Protein AF-V5YNY5-F1 (afdb_monomer_lite)

Foldseek 3Di:
DPPPFPWDKDWAPPVVLVVVQVVVLVVVCVVPVAKDKDWDDDPPPPVDPQQKTKIFIADPVRDTQKMWIWGQDPVRTTIIIIGGDDDD

Secondary structure (DSSP, 8-state):
--------EEEE-HHHHHHHHHHHHHHHHTT-TT-EEEEPPPP--TT---SEEEEEEE-TTS-EEEEEEEEE-TTS-EEEEEEEPPP-

Radius of gyration: 13.62 Å; chains: 1; bounding box: 30×32×38 Å

Sequence (88 aa):
MDALVPAVTRHLDEVEAAQLGEQFLRERAGKHESLVLRRVPQSDDAAQMLPFKGVALMDDYDRMLAAYLLNRDSLNWTRLTLITAPEL

Structure (mmCIF, N/CA/C/O backbone):
data_AF-V5YNY5-F1
#
_entry.id   AF-V5YNY5-F1
#
loop_
_atom_site.group_PDB
_atom_site.id
_atom_site.type_symbol
_atom_site.label_atom_id
_atom_site.label_alt_id
_atom_site.label_comp_id
_atom_site.label_asym_id
_atom_site.label_entity_id
_atom_site.label_seq_id
_atom_site.pdbx_PDB_ins_code
_atom_site.Cartn_x
_atom_site.Cart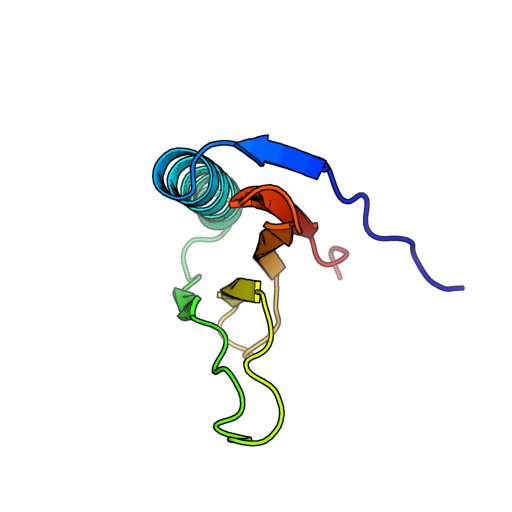n_y
_atom_site.Cartn_z
_atom_site.occupancy
_atom_site.B_iso_or_equiv
_atom_site.auth_seq_id
_atom_site.auth_comp_id
_atom_site.auth_asym_id
_atom_site.auth_atom_id
_atom_site.pdbx_PDB_model_num
ATOM 1 N N . MET A 1 1 ? -18.037 15.602 -7.044 1.00 34.12 1 MET A N 1
ATOM 2 C CA . MET A 1 1 ? -16.711 16.238 -6.922 1.00 34.12 1 MET A CA 1
ATOM 3 C C . MET A 1 1 ? -15.748 15.125 -6.581 1.00 34.12 1 MET A C 1
ATOM 5 O O . MET A 1 1 ? -15.713 14.711 -5.431 1.00 34.12 1 MET A O 1
ATOM 9 N N . ASP A 1 2 ? -15.077 14.570 -7.588 1.00 35.84 2 ASP A N 1
ATOM 10 C CA . ASP A 1 2 ? -14.063 13.540 -7.374 1.00 35.84 2 ASP A CA 1
ATOM 11 C C . ASP A 1 2 ? -12.871 14.194 -6.684 1.00 35.84 2 ASP A C 1
ATOM 13 O O . ASP A 1 2 ? -12.119 14.957 -7.293 1.00 35.84 2 ASP A O 1
ATOM 17 N N . ALA A 1 3 ? -12.749 13.970 -5.377 1.00 38.75 3 ALA A N 1
ATOM 18 C CA . ALA A 1 3 ? -11.558 14.350 -4.646 1.00 38.75 3 ALA A CA 1
ATOM 19 C C . ALA A 1 3 ? -10.403 13.515 -5.212 1.00 38.75 3 ALA A C 1
ATOM 21 O O . ALA A 1 3 ? -10.265 12.332 -4.904 1.00 38.75 3 ALA A O 1
ATOM 22 N N . LEU A 1 4 ? -9.608 14.124 -6.094 1.00 43.12 4 LEU A N 1
ATOM 23 C CA . LEU A 1 4 ? -8.341 13.567 -6.545 1.00 43.12 4 LEU A CA 1
ATOM 24 C C . LEU A 1 4 ? -7.477 13.347 -5.303 1.00 43.12 4 LEU A C 1
ATOM 26 O O . LEU A 1 4 ? -6.968 14.298 -4.710 1.00 43.12 4 LEU A O 1
ATOM 30 N N . VAL A 1 5 ? -7.354 12.087 -4.888 1.00 49.94 5 VAL A N 1
ATOM 31 C CA . VAL A 1 5 ? -6.440 11.692 -3.818 1.00 49.94 5 VAL A CA 1
ATOM 32 C C . VAL A 1 5 ? -5.029 12.094 -4.261 1.00 49.94 5 VAL A C 1
ATOM 34 O O . VAL A 1 5 ? -4.623 11.717 -5.365 1.00 49.94 5 VAL A O 1
ATOM 37 N N . PRO A 1 6 ? -4.268 12.861 -3.460 1.00 49.31 6 PRO A N 1
ATOM 38 C CA . PRO A 1 6 ? -2.917 13.263 -3.827 1.00 49.31 6 PRO A CA 1
ATOM 39 C C . PRO A 1 6 ? -1.992 12.038 -3.828 1.00 49.31 6 PRO A C 1
ATOM 41 O O . PRO A 1 6 ? -1.426 11.653 -2.809 1.00 49.31 6 PRO A O 1
ATOM 44 N N . ALA A 1 7 ? -1.848 11.412 -4.993 1.00 55.38 7 ALA A N 1
ATOM 45 C CA . ALA A 1 7 ? -0.968 10.275 -5.208 1.00 55.38 7 ALA A CA 1
ATOM 46 C C . ALA A 1 7 ? 0.456 10.751 -5.530 1.00 55.38 7 ALA A C 1
ATOM 48 O O . ALA A 1 7 ? 0.738 11.214 -6.638 1.00 55.38 7 ALA A O 1
ATOM 49 N N . VAL A 1 8 ? 1.388 10.594 -4.587 1.00 61.06 8 VAL A N 1
ATOM 50 C CA . VAL A 1 8 ? 2.822 10.738 -4.880 1.00 61.06 8 VAL A CA 1
ATOM 51 C C . VAL A 1 8 ? 3.284 9.486 -5.621 1.00 61.06 8 VAL A C 1
ATOM 53 O O . VAL A 1 8 ? 3.150 8.379 -5.107 1.00 61.06 8 VAL A O 1
ATOM 56 N N . THR A 1 9 ? 3.813 9.666 -6.833 1.00 61.44 9 THR A N 1
ATOM 57 C CA . THR A 1 9 ? 4.338 8.582 -7.674 1.00 61.44 9 THR A CA 1
ATOM 58 C C . THR A 1 9 ? 5.868 8.580 -7.656 1.00 61.44 9 THR A C 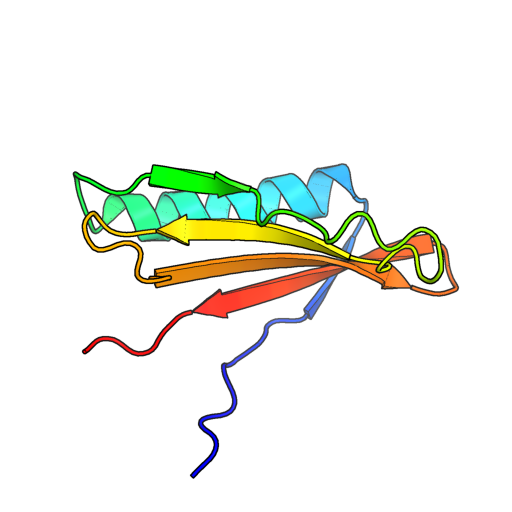1
ATOM 60 O O . THR A 1 9 ? 6.477 9.605 -7.959 1.00 61.44 9 THR A O 1
ATOM 63 N N . ARG A 1 10 ? 6.497 7.433 -7.363 1.00 63.75 10 ARG A N 1
ATOM 64 C CA . ARG A 1 10 ? 7.954 7.216 -7.507 1.00 63.75 10 ARG A CA 1
ATOM 65 C C . ARG A 1 10 ? 8.236 5.909 -8.250 1.00 63.75 10 ARG A C 1
ATOM 67 O O . ARG A 1 10 ? 7.494 4.951 -8.056 1.00 63.75 10 ARG A O 1
ATOM 74 N N . HIS A 1 11 ? 9.288 5.886 -9.070 1.00 68.94 11 HIS A N 1
ATOM 75 C CA . HIS A 1 11 ? 9.784 4.677 -9.738 1.00 68.94 11 HIS A CA 1
ATOM 76 C C . HIS A 1 11 ? 11.000 4.167 -8.965 1.00 68.94 11 HIS A C 1
ATOM 78 O O . HIS A 1 11 ? 11.969 4.906 -8.808 1.00 68.94 11 HIS A O 1
ATOM 84 N N . LEU A 1 12 ? 10.908 2.951 -8.435 1.00 73.69 12 LEU A N 1
ATOM 85 C CA . LEU A 1 12 ? 11.881 2.353 -7.519 1.00 73.69 12 LEU A CA 1
ATOM 86 C C . LEU A 1 12 ? 12.011 0.851 -7.803 1.00 73.69 12 LEU A C 1
ATOM 88 O O . LEU A 1 12 ? 11.172 0.267 -8.502 1.00 73.69 12 LEU A O 1
ATOM 92 N N . ASP A 1 13 ? 13.015 0.215 -7.204 1.00 83.69 13 ASP A N 1
ATOM 93 C CA . ASP A 1 13 ? 13.020 -1.239 -7.059 1.00 83.69 13 ASP A CA 1
ATOM 94 C C . ASP A 1 13 ? 11.833 -1.698 -6.202 1.00 83.69 13 ASP A C 1
ATOM 96 O O . ASP A 1 13 ? 11.378 -1.000 -5.295 1.00 83.69 13 ASP A O 1
ATOM 100 N N . GLU A 1 14 ? 11.327 -2.903 -6.468 1.00 78.88 14 GLU A N 1
ATOM 101 C CA . GLU A 1 14 ? 10.115 -3.416 -5.813 1.00 78.88 14 GLU A CA 1
ATOM 102 C C . GLU A 1 14 ? 10.256 -3.489 -4.285 1.00 78.88 14 GLU A C 1
ATOM 104 O O . GLU A 1 14 ? 9.324 -3.149 -3.556 1.00 78.88 14 GLU A O 1
ATOM 109 N N . VAL A 1 15 ? 11.435 -3.893 -3.802 1.00 83.56 15 VAL A N 1
ATOM 110 C CA . VAL A 1 15 ? 11.736 -3.988 -2.366 1.00 83.56 15 VAL A CA 1
ATOM 111 C C . VAL A 1 15 ? 11.737 -2.605 -1.716 1.00 83.56 15 VAL A C 1
ATOM 113 O O . VAL A 1 15 ? 11.139 -2.431 -0.657 1.00 83.56 15 VAL A O 1
ATOM 116 N N . GLU A 1 16 ? 12.358 -1.614 -2.354 1.00 83.81 16 GLU A N 1
ATOM 117 C CA . GLU A 1 16 ? 12.409 -0.240 -1.844 1.00 83.81 16 GLU A CA 1
ATOM 118 C C . GLU A 1 16 ? 11.016 0.406 -1.858 1.00 83.81 16 GLU A C 1
ATOM 120 O O . GLU A 1 16 ? 10.590 1.020 -0.878 1.00 83.81 16 GLU A O 1
ATOM 125 N N . ALA A 1 17 ? 10.255 0.198 -2.936 1.00 84.00 17 ALA A N 1
ATOM 126 C CA . ALA A 1 17 ? 8.879 0.661 -3.048 1.00 84.00 17 ALA A CA 1
ATOM 127 C C . ALA A 1 17 ? 7.985 0.066 -1.946 1.00 84.00 17 ALA A C 1
ATOM 129 O O . ALA A 1 17 ? 7.197 0.788 -1.332 1.00 84.00 17 ALA A O 1
ATOM 130 N N . ALA A 1 18 ? 8.133 -1.233 -1.664 1.00 85.12 18 ALA A N 1
ATOM 131 C CA . ALA A 1 18 ? 7.417 -1.904 -0.585 1.00 85.12 18 ALA A CA 1
ATOM 132 C C . ALA A 1 18 ? 7.813 -1.357 0.794 1.00 85.12 18 ALA A C 1
ATOM 134 O O . ALA A 1 18 ? 6.934 -1.082 1.607 1.00 85.12 18 ALA A O 1
ATOM 135 N N . GLN A 1 19 ? 9.108 -1.134 1.048 1.00 88.06 19 GLN A N 1
ATOM 136 C CA . GLN A 1 19 ? 9.590 -0.563 2.312 1.00 88.06 19 GLN A CA 1
ATOM 137 C C . GLN A 1 19 ? 9.021 0.837 2.564 1.00 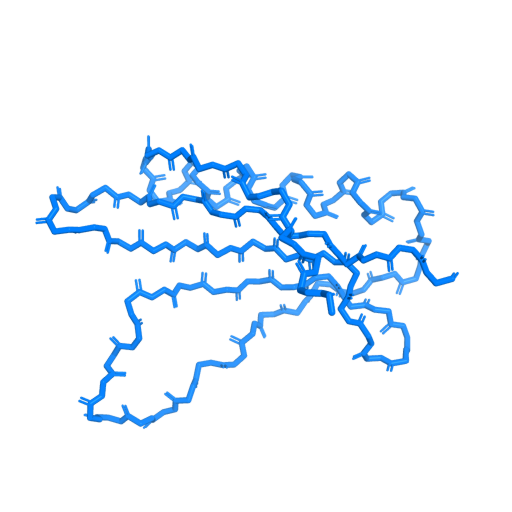88.06 19 GLN A C 1
ATOM 139 O O . GLN A 1 19 ? 8.525 1.107 3.658 1.00 88.06 19 GLN A O 1
ATOM 144 N N . LEU A 1 20 ? 9.031 1.710 1.550 1.00 87.62 20 LEU A N 1
ATOM 145 C CA . LEU A 1 20 ? 8.441 3.047 1.655 1.00 87.62 20 LEU A CA 1
ATOM 146 C C . LEU A 1 20 ? 6.922 2.995 1.849 1.00 87.62 20 LEU A C 1
ATOM 148 O O . LEU A 1 20 ? 6.380 3.755 2.651 1.00 87.62 20 LEU A O 1
ATOM 152 N N . GLY 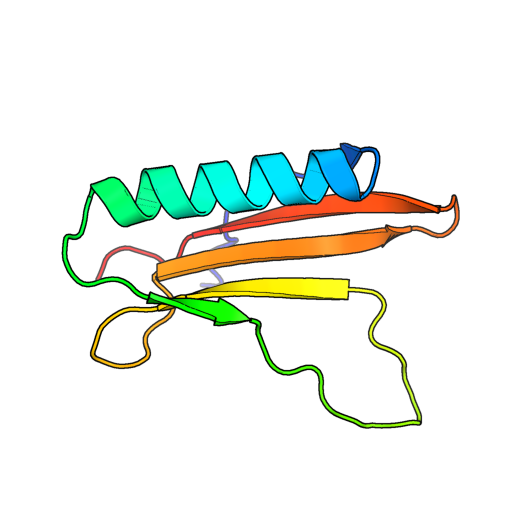A 1 21 ? 6.232 2.095 1.142 1.00 87.25 21 GLY A N 1
ATOM 153 C CA . GLY A 1 21 ? 4.799 1.870 1.318 1.00 87.25 21 GLY A CA 1
ATOM 154 C C . GLY A 1 21 ? 4.455 1.408 2.736 1.00 87.25 21 GLY A C 1
ATOM 155 O O . GLY A 1 21 ? 3.549 1.954 3.366 1.00 87.25 21 GLY A O 1
ATOM 156 N N . GLU A 1 22 ? 5.203 0.447 3.278 1.00 89.00 22 GLU A N 1
ATOM 157 C CA . GLU A 1 22 ? 5.025 -0.021 4.653 1.00 89.00 22 GLU A CA 1
ATOM 158 C C . GLU A 1 22 ? 5.328 1.064 5.683 1.00 89.00 22 GLU A C 1
ATOM 160 O O . GLU A 1 22 ? 4.566 1.218 6.637 1.00 89.00 22 GLU A O 1
ATOM 165 N N . GLN A 1 23 ? 6.409 1.828 5.500 1.00 89.44 23 GLN A N 1
ATOM 166 C CA . GLN A 1 23 ? 6.739 2.945 6.380 1.00 89.44 23 GLN A CA 1
ATOM 167 C C . GLN A 1 23 ? 5.599 3.969 6.408 1.00 89.44 23 GLN A C 1
ATOM 169 O O . GLN A 1 23 ? 5.153 4.352 7.487 1.00 89.44 23 GLN A O 1
ATOM 174 N N . PHE A 1 24 ? 5.071 4.343 5.241 1.00 88.38 24 PHE A N 1
ATOM 175 C CA . PHE A 1 24 ? 3.927 5.244 5.129 1.00 88.38 24 PHE A CA 1
ATOM 176 C C . PHE A 1 24 ? 2.704 4.734 5.907 1.00 88.38 24 PHE A C 1
ATOM 178 O O . PHE A 1 24 ? 2.081 5.495 6.653 1.00 88.38 24 PHE A O 1
ATOM 185 N N . LEU A 1 25 ? 2.367 3.443 5.788 1.00 87.94 25 LEU A N 1
ATOM 186 C CA . LEU A 1 25 ? 1.248 2.880 6.546 1.00 87.94 25 LEU A CA 1
ATOM 187 C C . LEU A 1 25 ? 1.535 2.829 8.049 1.00 87.94 25 LEU A C 1
ATOM 189 O O . LEU A 1 25 ? 0.623 3.077 8.829 1.00 87.94 25 LEU A O 1
ATOM 193 N N . ARG A 1 26 ? 2.777 2.564 8.477 1.00 86.94 26 ARG A N 1
ATOM 194 C CA . ARG A 1 26 ? 3.158 2.593 9.901 1.00 86.94 26 ARG A CA 1
ATOM 195 C C . ARG A 1 26 ? 3.075 3.998 10.491 1.00 86.94 26 ARG A C 1
ATOM 197 O O . ARG A 1 26 ? 2.574 4.151 11.597 1.00 86.94 26 ARG A O 1
ATOM 204 N N . GLU A 1 27 ? 3.507 5.022 9.760 1.00 87.12 27 GLU A N 1
ATOM 205 C CA . GLU A 1 27 ? 3.382 6.424 10.183 1.00 87.12 27 GLU A CA 1
ATOM 206 C C . GLU A 1 27 ? 1.912 6.843 10.330 1.00 87.12 27 GLU A C 1
ATOM 208 O O . GLU A 1 27 ? 1.556 7.590 11.242 1.00 87.12 27 GLU A O 1
ATOM 213 N N . ARG A 1 28 ? 1.037 6.327 9.458 1.00 82.81 28 ARG A N 1
ATOM 214 C CA . ARG A 1 28 ? -0.416 6.508 9.566 1.00 82.81 28 ARG A CA 1
ATOM 215 C C . ARG A 1 28 ? -1.011 5.708 10.725 1.00 82.81 28 ARG A C 1
ATOM 217 O O . ARG A 1 28 ? -1.845 6.242 11.447 1.00 82.81 28 ARG A O 1
ATOM 224 N N . ALA A 1 29 ? -0.545 4.481 10.939 1.00 81.19 29 ALA A N 1
ATOM 225 C CA . ALA A 1 29 ? -0.973 3.625 12.039 1.00 81.19 29 ALA A CA 1
ATOM 226 C C . ALA A 1 29 ? -0.563 4.170 13.408 1.00 81.19 29 ALA A C 1
ATOM 228 O O . ALA A 1 29 ? -1.348 4.112 14.339 1.00 81.19 29 ALA A O 1
ATOM 229 N N . GLY A 1 30 ? 0.612 4.793 13.533 1.00 73.56 30 GLY A N 1
ATOM 230 C CA . GLY A 1 30 ? 1.065 5.403 14.788 1.00 73.56 30 GLY A CA 1
ATOM 231 C C . GLY A 1 30 ? 0.158 6.520 15.321 1.00 73.56 30 GLY A C 1
ATOM 232 O O . GLY A 1 30 ? 0.303 6.920 16.471 1.00 73.56 30 GLY A O 1
ATOM 233 N N . LYS A 1 31 ? -0.792 7.014 14.514 1.00 66.19 31 LYS A N 1
ATOM 234 C CA . LYS A 1 31 ? -1.831 7.962 14.942 1.00 66.19 31 LYS A CA 1
ATOM 235 C C . LYS A 1 31 ? -3.093 7.285 15.504 1.00 66.19 31 LYS A C 1
ATOM 237 O O . LYS A 1 31 ? -3.963 7.985 16.009 1.00 66.19 31 LYS A O 1
ATOM 242 N N . HIS A 1 32 ? -3.207 5.958 15.414 1.00 60.66 32 HIS A N 1
ATOM 243 C CA . HIS A 1 32 ? -4.411 5.191 15.737 1.00 60.66 32 HIS A CA 1
ATOM 244 C C . HIS A 1 32 ? -4.038 3.806 16.313 1.00 60.66 32 HIS A C 1
ATOM 246 O O . HIS A 1 32 ? -3.577 2.923 15.594 1.00 60.66 32 HIS A O 1
ATOM 252 N N . GLU A 1 33 ? -4.254 3.593 17.615 1.00 59.69 33 GLU A N 1
ATOM 253 C CA . GLU A 1 33 ? -3.749 2.420 18.358 1.00 59.69 33 GLU A CA 1
ATOM 254 C C . GLU A 1 33 ? -4.332 1.051 17.933 1.00 59.69 33 GLU A C 1
ATOM 256 O O . GLU A 1 33 ? -3.739 0.027 18.271 1.00 59.69 33 GLU A O 1
ATOM 261 N N . SER A 1 34 ? -5.445 0.996 17.187 1.00 62.94 34 SER A N 1
ATOM 262 C CA . SER A 1 34 ? -6.155 -0.260 16.862 1.00 62.94 34 SER A CA 1
ATOM 263 C C . SER A 1 34 ? -6.044 -0.744 15.408 1.00 62.94 34 SER A C 1
ATOM 265 O O . SER A 1 34 ? -6.682 -1.725 15.037 1.00 62.94 34 SER A O 1
ATOM 267 N N . LEU A 1 35 ? -5.238 -0.108 14.553 1.00 69.75 35 LEU A N 1
ATOM 268 C CA . LEU A 1 35 ? -5.293 -0.393 13.113 1.00 69.75 35 LEU A CA 1
ATOM 269 C C . LEU A 1 35 ? -4.563 -1.673 12.687 1.00 69.75 35 LEU A C 1
ATOM 271 O O . LEU A 1 35 ? -3.459 -1.977 13.144 1.00 69.75 35 LEU A O 1
ATOM 275 N N . VAL A 1 36 ? -5.148 -2.376 11.711 1.00 73.38 36 VAL A N 1
ATOM 276 C CA . VAL A 1 36 ? -4.607 -3.626 11.157 1.00 73.38 36 VAL A CA 1
ATOM 277 C C . VAL A 1 36 ? -4.207 -3.434 9.696 1.00 73.38 36 VAL A C 1
ATOM 279 O O . VAL A 1 36 ? -4.992 -2.979 8.861 1.00 73.38 36 VAL A O 1
ATOM 282 N N . LEU A 1 37 ? -2.975 -3.829 9.364 1.00 72.94 37 LEU A N 1
ATOM 283 C CA . LEU A 1 37 ? -2.516 -3.910 7.978 1.00 72.94 37 LEU A CA 1
ATOM 284 C C . LEU A 1 37 ? -3.129 -5.135 7.304 1.00 72.94 37 LEU A C 1
ATOM 286 O O . LEU A 1 37 ? -2.932 -6.266 7.751 1.00 72.94 37 LEU A O 1
ATOM 290 N N . ARG A 1 38 ? -3.835 -4.922 6.194 1.00 73.06 38 ARG A N 1
ATOM 291 C CA . ARG A 1 38 ? -4.410 -5.992 5.378 1.00 73.06 38 ARG A CA 1
ATOM 292 C C . ARG A 1 38 ? -3.890 -5.905 3.951 1.00 73.06 38 ARG A C 1
ATOM 294 O O . ARG A 1 38 ? -3.881 -4.847 3.325 1.00 73.06 38 ARG A O 1
ATOM 301 N N . ARG A 1 39 ? -3.459 -7.047 3.414 1.00 75.31 39 ARG A N 1
ATOM 302 C CA . ARG A 1 39 ? -3.189 -7.168 1.977 1.00 75.31 39 ARG A CA 1
ATOM 303 C C . ARG A 1 39 ? -4.522 -7.135 1.243 1.00 75.31 39 ARG A C 1
ATOM 305 O O . ARG A 1 39 ? -5.450 -7.834 1.643 1.00 75.31 39 ARG A O 1
ATOM 312 N N . VAL A 1 40 ? -4.608 -6.321 0.197 1.00 70.44 40 VAL A N 1
ATOM 313 C CA . VAL A 1 40 ? -5.817 -6.247 -0.623 1.00 70.44 40 VAL A CA 1
ATOM 314 C C . VAL A 1 40 ? -5.881 -7.534 -1.450 1.00 70.44 40 VAL A C 1
ATOM 316 O O . VAL A 1 40 ? -4.924 -7.804 -2.184 1.00 70.44 40 VAL A O 1
ATOM 319 N N . PRO A 1 41 ? -6.940 -8.355 -1.318 1.00 62.62 41 PRO A N 1
ATOM 320 C CA . PRO A 1 41 ? -7.075 -9.563 -2.119 1.00 62.62 41 PRO A CA 1
ATOM 321 C C . PRO A 1 41 ? -7.117 -9.181 -3.600 1.00 62.62 41 PRO A C 1
ATOM 323 O O . PRO A 1 41 ? -7.899 -8.326 -4.015 1.00 62.62 41 PRO A O 1
ATOM 326 N N . GLN A 1 42 ? -6.237 -9.791 -4.390 1.00 60.50 42 GLN A N 1
ATOM 327 C CA . GLN A 1 42 ? -6.284 -9.699 -5.845 1.00 60.50 42 GLN A CA 1
ATOM 328 C C . GLN A 1 42 ? -7.360 -10.684 -6.318 1.00 60.50 42 GLN A C 1
ATOM 330 O O . GLN A 1 42 ? -7.382 -11.816 -5.844 1.00 60.50 42 GLN A O 1
ATOM 335 N N . SER A 1 43 ? -8.280 -10.258 -7.190 1.00 52.38 43 SER A N 1
ATOM 336 C CA . SER A 1 43 ? -9.230 -11.195 -7.807 1.00 52.38 43 SER A CA 1
ATOM 337 C C . SER A 1 43 ? -8.431 -12.261 -8.559 1.00 52.38 43 SER A C 1
ATOM 339 O O . SER A 1 43 ? -7.599 -11.902 -9.394 1.00 52.38 43 SER A O 1
ATOM 341 N N . ASP A 1 44 ? -8.693 -13.543 -8.293 1.00 48.50 44 ASP A N 1
ATOM 342 C CA . ASP A 1 44 ? -8.138 -14.702 -9.016 1.00 48.50 44 ASP A CA 1
ATOM 343 C C . ASP A 1 44 ? -8.701 -14.817 -10.451 1.00 48.50 44 ASP A C 1
ATOM 345 O O . ASP A 1 44 ? -8.781 -15.907 -11.023 1.00 48.50 44 ASP A O 1
ATOM 349 N N . ASP A 1 45 ? -9.097 -13.701 -11.071 1.00 42.62 45 ASP A N 1
ATOM 350 C CA . ASP A 1 45 ? -9.455 -13.675 -12.481 1.00 42.62 45 ASP A CA 1
ATOM 351 C C . ASP A 1 45 ? -8.193 -13.929 -13.309 1.00 42.62 45 ASP A C 1
ATOM 353 O O . ASP A 1 45 ? -7.480 -13.022 -13.743 1.00 42.62 45 ASP A O 1
ATOM 357 N N . ALA A 1 46 ? -7.963 -15.211 -13.583 1.00 47.03 46 ALA A N 1
ATOM 358 C CA . ALA A 1 46 ? -6.956 -15.779 -14.472 1.00 47.03 46 ALA A CA 1
ATOM 359 C C . ALA A 1 46 ? -6.969 -15.212 -15.913 1.00 47.03 46 ALA A C 1
ATOM 361 O O . ALA A 1 46 ? -6.209 -15.671 -16.762 1.00 47.03 46 ALA A O 1
ATOM 362 N N . ALA A 1 47 ? -7.803 -14.211 -16.206 1.00 48.50 47 ALA A N 1
ATOM 363 C CA . ALA A 1 47 ? -7.827 -13.484 -17.467 1.00 48.50 47 ALA A CA 1
ATOM 364 C C . ALA A 1 47 ? -6.981 -12.197 -17.449 1.00 48.50 47 ALA A C 1
ATOM 366 O O . ALA A 1 47 ? -6.565 -11.743 -18.513 1.00 48.50 47 ALA A O 1
ATOM 367 N N . GLN A 1 48 ? -6.704 -11.600 -16.283 1.00 48.84 48 GLN A N 1
ATOM 368 C CA . GLN A 1 48 ? -5.888 -10.388 -16.175 1.00 48.84 48 GLN A CA 1
ATOM 369 C C . GLN A 1 48 ? -5.120 -10.426 -14.855 1.00 48.84 48 GLN A C 1
ATOM 371 O O . GLN A 1 48 ? -5.645 -10.030 -13.819 1.00 48.84 48 GLN A O 1
ATOM 376 N N . MET A 1 49 ? -3.8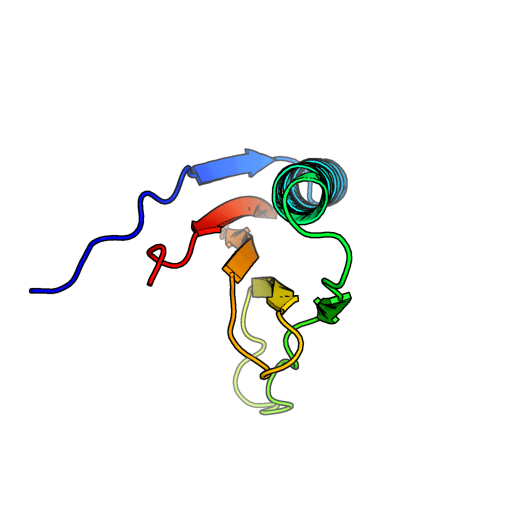60 -10.877 -14.885 1.00 51.09 49 MET A N 1
ATOM 377 C CA . MET A 1 49 ? -2.917 -10.570 -13.806 1.00 51.09 49 MET A CA 1
ATOM 378 C C . MET A 1 49 ? -2.903 -9.049 -13.644 1.00 51.09 49 MET A C 1
ATOM 380 O O . MET A 1 49 ? -2.290 -8.344 -14.446 1.00 51.09 49 MET A O 1
ATOM 384 N N . LEU A 1 50 ? -3.629 -8.533 -12.651 1.00 55.88 50 LEU A N 1
ATOM 385 C CA . LEU A 1 50 ? -3.611 -7.113 -12.343 1.00 55.88 50 LEU A CA 1
ATOM 386 C C . LEU A 1 50 ? -2.145 -6.751 -12.068 1.00 55.88 50 LEU A C 1
ATOM 388 O O . LEU A 1 50 ? -1.527 -7.370 -11.198 1.00 55.88 50 LEU A O 1
ATOM 392 N N . PRO A 1 51 ? -1.552 -5.784 -12.789 1.00 67.38 51 PRO A N 1
ATOM 393 C CA . PRO A 1 51 ? -0.110 -5.534 -12.738 1.00 67.38 51 PRO A CA 1
ATOM 394 C C . PRO A 1 51 ? 0.338 -4.883 -11.418 1.00 67.38 51 PRO A C 1
ATOM 396 O O . PRO A 1 51 ? 1.484 -4.446 -11.298 1.00 67.38 51 PRO A O 1
ATOM 399 N N . PHE A 1 52 ? -0.557 -4.809 -10.424 1.00 72.69 52 PHE A N 1
ATOM 400 C CA . PHE A 1 52 ? -0.334 -4.110 -9.174 1.00 72.69 52 PHE A CA 1
ATOM 401 C C . PHE A 1 52 ? -0.517 -4.985 -7.931 1.00 72.69 52 PHE A C 1
ATOM 403 O O . PHE A 1 52 ? -1.470 -5.751 -7.834 1.00 72.69 52 PHE A O 1
ATOM 410 N N . LYS A 1 53 ? 0.360 -4.810 -6.937 1.00 81.19 53 LYS A N 1
ATOM 411 C CA . LYS A 1 53 ? 0.239 -5.344 -5.569 1.00 81.19 53 LYS A CA 1
ATOM 412 C C . LYS A 1 53 ? -0.256 -4.235 -4.642 1.00 81.19 53 LYS A C 1
ATOM 414 O O . LYS A 1 53 ? 0.262 -3.124 -4.712 1.00 81.19 53 LYS A O 1
ATOM 419 N N . GLY A 1 54 ? -1.232 -4.519 -3.780 1.00 85.31 54 GLY A N 1
ATOM 420 C CA . GLY A 1 54 ? -1.837 -3.517 -2.895 1.00 85.31 54 GLY A CA 1
ATOM 421 C C . GLY A 1 54 ? -1.866 -3.929 -1.427 1.00 85.31 54 GLY A C 1
ATOM 422 O O . GLY A 1 54 ? -2.187 -5.072 -1.095 1.00 85.31 54 GLY A O 1
ATOM 423 N N . VAL A 1 55 ? -1.570 -2.981 -0.539 1.00 87.94 55 VAL A N 1
ATOM 424 C CA . VAL A 1 55 ? -1.707 -3.142 0.916 1.00 87.94 55 VAL A CA 1
ATOM 425 C C . VAL A 1 55 ? -2.448 -1.940 1.476 1.00 87.94 55 VAL A C 1
ATOM 427 O O . VAL A 1 55 ? -2.136 -0.801 1.134 1.00 87.94 55 VAL A O 1
ATOM 430 N N . ALA A 1 56 ? -3.422 -2.201 2.340 1.00 89.00 56 ALA A N 1
ATOM 431 C CA . ALA A 1 56 ? -4.256 -1.196 2.972 1.00 89.00 56 ALA A CA 1
ATOM 432 C C . ALA A 1 56 ? -4.130 -1.256 4.499 1.00 89.00 56 ALA A C 1
ATOM 434 O O . ALA A 1 56 ? -3.946 -2.316 5.098 1.00 89.00 56 ALA A O 1
ATOM 435 N N . LEU A 1 57 ? -4.241 -0.092 5.121 1.00 87.25 57 LEU A N 1
ATOM 436 C CA . LEU A 1 57 ? -4.435 0.097 6.547 1.00 87.25 57 LEU A CA 1
ATOM 437 C C . LEU A 1 57 ? -5.933 0.281 6.792 1.00 87.25 57 LEU A C 1
ATOM 439 O O . LEU A 1 57 ? -6.532 1.224 6.265 1.00 87.25 57 LEU A O 1
ATOM 443 N N . MET A 1 58 ? -6.513 -0.627 7.571 1.00 86.38 58 MET A N 1
ATOM 444 C CA . MET A 1 58 ? -7.950 -0.690 7.836 1.00 86.38 58 MET A CA 1
ATOM 445 C C . MET A 1 58 ? -8.234 -0.363 9.303 1.00 86.38 58 MET A C 1
ATOM 447 O O . MET A 1 58 ? -7.438 -0.728 10.174 1.00 86.38 58 MET A O 1
ATOM 451 N N . ASP A 1 59 ? -9.359 0.302 9.563 1.00 83.69 59 ASP A N 1
ATOM 452 C CA . ASP A 1 59 ? -9.907 0.458 10.913 1.00 83.69 59 ASP A CA 1
ATOM 453 C C . ASP A 1 59 ? -10.726 -0.762 11.366 1.00 83.69 59 ASP A C 1
ATOM 455 O O . ASP A 1 59 ? -10.928 -1.723 10.616 1.00 83.69 59 ASP A O 1
ATOM 459 N N . ASP A 1 60 ? -11.204 -0.717 12.612 1.00 83.06 60 ASP A N 1
ATOM 460 C CA . ASP A 1 60 ? -12.020 -1.773 13.226 1.00 83.06 60 ASP A CA 1
ATOM 461 C C . ASP A 1 60 ? -13.389 -1.965 12.546 1.00 83.06 60 ASP A C 1
ATOM 463 O O . ASP A 1 60 ? -14.067 -2.967 12.771 1.00 83.06 60 ASP A O 1
ATOM 467 N N . TYR A 1 61 ? -13.798 -1.015 11.702 1.00 83.69 61 TYR A N 1
ATOM 468 C CA . TYR A 1 61 ? -15.042 -1.027 10.936 1.00 83.69 61 TYR A CA 1
ATOM 469 C C . TYR A 1 61 ? -14.817 -1.397 9.463 1.00 83.69 61 TYR A C 1
ATOM 471 O O . TYR A 1 61 ? -15.683 -1.127 8.627 1.00 83.69 61 TYR A O 1
ATOM 479 N N . ASP A 1 62 ? -13.662 -1.984 9.136 1.00 81.69 62 ASP A N 1
ATOM 480 C CA . ASP A 1 62 ? -13.254 -2.337 7.775 1.00 81.69 62 ASP A CA 1
ATOM 481 C C . ASP A 1 62 ? -13.246 -1.137 6.801 1.00 81.69 62 ASP A C 1
ATOM 483 O O . ASP A 1 62 ? -13.424 -1.294 5.589 1.00 81.69 62 ASP A O 1
ATOM 487 N N . ARG A 1 63 ? -12.989 0.080 7.295 1.00 82.88 63 ARG A N 1
ATOM 488 C CA . ARG A 1 63 ? -12.788 1.271 6.459 1.00 82.88 63 ARG A CA 1
ATOM 489 C C . ARG A 1 63 ? -11.309 1.451 6.151 1.00 82.88 63 ARG A C 1
ATOM 491 O O . ARG A 1 63 ? -10.456 1.395 7.035 1.00 82.88 63 ARG A O 1
ATOM 498 N N . MET A 1 64 ? -11.001 1.708 4.882 1.00 85.81 64 MET A N 1
ATOM 499 C CA . MET A 1 64 ? -9.640 2.028 4.457 1.00 85.81 64 MET A CA 1
ATOM 500 C C . MET A 1 64 ? -9.265 3.429 4.942 1.00 85.81 64 MET A C 1
ATOM 502 O O . MET A 1 64 ? -9.917 4.399 4.568 1.00 85.81 64 MET A O 1
ATOM 506 N N . LEU A 1 65 ? -8.179 3.537 5.706 1.00 84.88 65 LEU A N 1
ATOM 507 C CA . LEU A 1 65 ? -7.614 4.818 6.144 1.00 84.88 65 LEU A CA 1
ATOM 508 C C . LEU A 1 65 ? -6.447 5.258 5.258 1.00 84.88 65 LEU A C 1
ATOM 510 O O . LEU A 1 65 ? -6.277 6.439 4.948 1.00 84.88 65 LEU A O 1
ATOM 514 N N . ALA A 1 66 ? -5.640 4.298 4.819 1.00 88.94 66 ALA A N 1
ATOM 515 C CA . ALA A 1 66 ? -4.531 4.524 3.906 1.00 88.94 66 ALA A CA 1
ATOM 516 C C . ALA A 1 66 ? -4.235 3.252 3.108 1.00 88.94 66 ALA A C 1
ATOM 518 O O . ALA A 1 66 ? -4.567 2.153 3.541 1.00 88.94 66 ALA A O 1
ATOM 519 N N . ALA A 1 67 ? -3.585 3.384 1.959 1.00 89.69 67 ALA A N 1
ATOM 520 C CA . ALA A 1 67 ? -3.093 2.246 1.194 1.00 89.69 67 ALA A CA 1
ATOM 521 C C . ALA A 1 67 ? -1.839 2.615 0.404 1.00 89.69 67 ALA A C 1
ATOM 523 O O . ALA A 1 67 ? -1.595 3.787 0.117 1.00 89.69 67 ALA A O 1
ATOM 524 N N . TYR A 1 68 ? -1.062 1.609 0.019 1.00 89.44 68 TYR A N 1
ATOM 525 C CA . TYR A 1 68 ? -0.088 1.751 -1.051 1.00 89.44 68 TYR A CA 1
ATOM 526 C C . TYR A 1 68 ? -0.330 0.716 -2.146 1.00 89.44 68 TYR A C 1
ATOM 528 O O . TYR A 1 68 ? -0.749 -0.414 -1.883 1.00 89.44 68 TYR A O 1
ATOM 536 N N . LEU A 1 69 ? -0.046 1.116 -3.383 1.00 89.00 69 LEU A N 1
ATOM 537 C CA . LEU A 1 69 ? -0.081 0.262 -4.563 1.00 89.00 69 LEU A CA 1
ATOM 538 C C . LEU A 1 69 ? 1.301 0.255 -5.211 1.00 89.00 69 LEU A C 1
ATOM 540 O O . LEU A 1 69 ? 1.910 1.307 -5.404 1.00 89.00 69 LEU A O 1
ATOM 544 N N . LEU A 1 70 ? 1.770 -0.932 -5.567 1.00 86.56 70 LEU A N 1
ATOM 545 C CA . LEU A 1 70 ? 2.982 -1.168 -6.336 1.00 86.56 70 LEU A CA 1
ATOM 546 C C . LEU A 1 70 ? 2.556 -1.641 -7.713 1.00 86.56 70 LEU A C 1
ATOM 548 O O . LEU A 1 70 ? 1.984 -2.716 -7.799 1.00 86.56 70 LEU A O 1
ATOM 552 N N . ASN A 1 71 ? 2.815 -0.881 -8.768 1.00 84.75 71 ASN A N 1
ATOM 553 C CA . ASN A 1 71 ? 2.499 -1.279 -10.139 1.00 84.75 71 ASN A CA 1
ATOM 554 C C . ASN A 1 71 ? 3.792 -1.399 -10.946 1.00 84.75 71 ASN A C 1
ATOM 556 O O . ASN A 1 71 ? 4.587 -0.463 -10.929 1.00 84.75 71 ASN A O 1
ATOM 560 N N . ARG A 1 72 ? 4.017 -2.512 -11.649 1.00 78.25 72 ARG A N 1
ATOM 561 C CA . ARG A 1 72 ? 5.154 -2.591 -12.577 1.00 78.25 72 ARG A CA 1
ATOM 562 C C . ARG A 1 72 ? 4.818 -1.886 -13.881 1.00 78.25 72 ARG A C 1
ATOM 564 O O . ARG A 1 72 ? 3.785 -2.152 -14.489 1.00 78.25 72 ARG A O 1
ATOM 571 N N . ASP A 1 73 ? 5.703 -1.001 -14.315 1.00 70.62 73 ASP A N 1
ATOM 572 C CA . ASP A 1 73 ? 5.608 -0.410 -15.642 1.00 70.62 73 ASP A CA 1
ATOM 573 C C . ASP A 1 73 ? 6.187 -1.336 -16.730 1.00 70.62 73 ASP A C 1
ATOM 575 O O . ASP A 1 73 ? 6.741 -2.406 -16.463 1.00 70.62 73 ASP A O 1
ATOM 579 N N . SER A 1 74 ? 6.064 -0.909 -17.989 1.00 68.69 74 SER A N 1
ATOM 580 C CA . SER A 1 74 ? 6.584 -1.633 -19.156 1.00 68.69 74 SER A CA 1
ATOM 581 C C . SER A 1 74 ? 8.115 -1.707 -19.219 1.00 68.69 74 SER A C 1
ATOM 583 O O . SER A 1 74 ? 8.653 -2.394 -20.084 1.00 68.69 74 SER A O 1
ATOM 585 N N . LEU A 1 75 ? 8.820 -0.989 -18.341 1.00 68.62 75 LEU A N 1
ATOM 586 C CA . LEU A 1 75 ? 10.276 -0.968 -18.224 1.00 68.62 75 LEU A CA 1
ATOM 587 C C . LEU A 1 75 ? 10.770 -1.788 -17.017 1.00 68.62 75 LEU A C 1
ATOM 589 O O . LEU A 1 75 ? 11.966 -1.779 -16.734 1.00 68.62 75 LEU A O 1
ATOM 593 N N . ASN A 1 76 ? 9.880 -2.531 -16.345 1.00 66.31 76 ASN A N 1
ATOM 594 C CA . ASN A 1 76 ? 10.111 -3.288 -15.106 1.00 66.31 76 ASN A CA 1
ATOM 595 C C . ASN A 1 7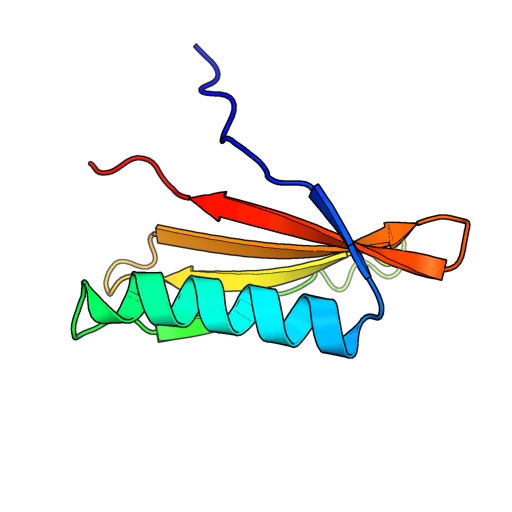6 ? 10.389 -2.444 -13.851 1.00 66.31 76 ASN A C 1
ATOM 597 O O . ASN A 1 76 ? 10.797 -2.999 -12.830 1.00 66.31 76 ASN A O 1
ATOM 601 N N . TRP A 1 77 ? 10.132 -1.138 -13.876 1.00 73.25 77 TRP A N 1
ATOM 602 C CA . TRP A 1 77 ? 10.235 -0.304 -12.682 1.00 73.25 77 TRP A CA 1
ATOM 603 C C . TRP A 1 77 ? 8.968 -0.424 -11.844 1.00 73.25 77 TRP A C 1
ATOM 605 O O . TRP A 1 77 ? 7.857 -0.540 -12.368 1.00 73.25 77 TRP A O 1
ATOM 615 N N . THR A 1 78 ? 9.122 -0.375 -10.520 1.00 80.50 78 THR A N 1
ATOM 616 C CA . THR A 1 78 ? 7.977 -0.399 -9.610 1.00 80.50 78 THR A CA 1
ATOM 617 C C . THR A 1 78 ? 7.517 1.022 -9.339 1.00 80.50 78 THR A C 1
ATOM 619 O O . THR A 1 78 ? 8.204 1.815 -8.698 1.00 80.50 78 THR A O 1
ATOM 622 N N . ARG A 1 79 ? 6.317 1.340 -9.813 1.00 83.00 79 ARG A N 1
ATOM 623 C CA . ARG A 1 79 ? 5.594 2.562 -9.499 1.00 83.00 79 ARG A CA 1
ATOM 624 C C . ARG A 1 79 ? 4.910 2.419 -8.140 1.00 83.00 79 ARG A C 1
ATOM 626 O O . ARG A 1 79 ? 3.943 1.671 -8.013 1.00 83.00 79 ARG A O 1
ATOM 633 N N . LEU A 1 80 ? 5.370 3.173 -7.147 1.00 84.69 80 LEU A N 1
ATOM 634 C CA . LEU A 1 80 ? 4.707 3.308 -5.848 1.00 84.69 80 LEU A CA 1
ATOM 635 C C . LEU A 1 80 ? 3.630 4.395 -5.914 1.00 84.69 80 LEU A C 1
ATOM 637 O O . LEU A 1 80 ? 3.916 5.513 -6.337 1.00 84.69 80 LEU A O 1
ATOM 641 N N . THR A 1 81 ? 2.419 4.078 -5.464 1.00 85.50 81 THR A N 1
ATOM 642 C CA . THR A 1 81 ? 1.297 5.014 -5.301 1.00 85.50 81 THR A CA 1
ATOM 643 C C . THR A 1 81 ? 0.842 4.980 -3.850 1.00 85.50 81 THR A C 1
ATOM 645 O O . THR A 1 81 ? 0.493 3.911 -3.358 1.00 85.50 81 THR A O 1
ATOM 648 N N . LEU A 1 82 ? 0.830 6.127 -3.173 1.00 84.12 82 LEU A N 1
ATOM 649 C CA . LEU A 1 82 ? 0.340 6.258 -1.797 1.00 84.12 82 LEU A CA 1
ATOM 650 C C . LEU A 1 82 ? -1.055 6.886 -1.801 1.00 84.12 82 LEU A C 1
ATOM 652 O O . LEU A 1 82 ? -1.288 7.876 -2.491 1.00 84.12 82 LEU A O 1
ATOM 656 N N . ILE A 1 83 ? -1.973 6.300 -1.043 1.00 85.31 83 ILE A N 1
ATOM 657 C CA . ILE A 1 83 ? -3.389 6.660 -0.993 1.00 85.31 83 ILE A CA 1
ATOM 658 C C . ILE A 1 83 ? -3.748 6.958 0.459 1.00 85.31 83 ILE A C 1
ATOM 660 O O . ILE A 1 83 ? -3.419 6.191 1.364 1.00 85.31 83 ILE A O 1
ATOM 664 N N . THR A 1 84 ? -4.453 8.062 0.679 1.00 84.19 84 THR A N 1
ATOM 665 C CA . THR A 1 84 ? -5.004 8.449 1.981 1.00 84.19 84 THR A CA 1
ATOM 666 C C . THR A 1 84 ? -6.499 8.643 1.830 1.00 84.19 84 THR A C 1
ATOM 668 O O . THR A 1 84 ? -6.923 9.374 0.932 1.00 84.19 84 THR A O 1
ATOM 671 N N . ALA A 1 85 ? -7.292 8.020 2.694 1.00 77.94 85 ALA A N 1
ATOM 672 C CA . ALA A 1 85 ? -8.709 8.331 2.763 1.00 77.94 85 ALA A CA 1
ATOM 673 C C . ALA A 1 85 ? -8.915 9.717 3.404 1.00 77.94 85 ALA A C 1
ATOM 675 O O . ALA A 1 85 ? -8.106 10.121 4.248 1.00 77.94 85 ALA A O 1
ATOM 676 N N . PRO A 1 86 ? -9.951 10.467 2.993 1.00 69.06 86 PRO A N 1
ATOM 677 C CA . PRO A 1 86 ? -10.337 11.689 3.685 1.00 69.06 86 PRO A CA 1
ATOM 678 C C . PRO A 1 86 ? -10.738 11.365 5.131 1.00 69.06 86 PRO A C 1
ATOM 680 O O . PRO A 1 86 ? -11.428 10.376 5.378 1.00 69.06 86 PRO A O 1
ATOM 683 N N . GLU A 1 87 ? -10.285 12.191 6.074 1.00 62.25 87 GLU A N 1
ATOM 684 C CA . GLU A 1 87 ? -10.706 12.120 7.476 1.00 62.25 87 GLU A CA 1
ATOM 685 C C . GLU A 1 87 ? -12.211 12.448 7.532 1.00 62.25 87 GLU A C 1
ATOM 687 O O . GLU A 1 87 ? -12.633 13.478 6.999 1.00 62.25 87 GLU A O 1
ATOM 692 N N . LEU A 1 88 ? -13.016 11.525 8.075 1.00 53.75 88 LEU A N 1
ATOM 693 C CA . LEU A 1 88 ? -14.463 11.693 8.283 1.00 53.75 88 LEU A CA 1
ATOM 694 C C . LEU A 1 88 ? -14.748 12.474 9.566 1.00 53.75 88 LEU A C 1
ATOM 696 O O . LEU A 1 88 ? -14.065 12.194 10.576 1.00 53.75 88 LEU A O 1
#

pLDDT: mean 72.88, std 14.96, range [34.12, 89.69]

Organism: NCBI:txid326454